Protein AF-A0A9E5NDX4-F1 (afdb_monomer_lite)

Radius of gyration: 22.33 Å; chains: 1; bounding box: 41×55×50 Å

pLDDT: mean 90.12, std 8.49, range [59.12, 98.06]

Foldseek 3Di:
DVVVVVLVVLVVCCVVCVVPDVPSVVVNVVVVVVVVVVVVVVVVVVVVVLCVVLVVCLVVVPPPCNVVSVVVVVLVVVLVVCCVPVNCPDPVNVCCCPPPVVVVVVVVVVVVVVVVVVVCCVVLVPPDPVSVVVVVVVVVVD

Sequence (142 aa):
IGITLVVGFLMIVNYYFGGALPAAQTASTIVQKWTVIVAAFALIVGLVNITRIHFNHLLRRSKGQWMFSLWCLILMYVMIVLGLVGTTRNPGYQWLYKYIFLPIDATMYSSLAFFISSAAYRAFRARNVEAFLLLASGIIVL

Secondary structure (DSSP, 8-state):
-HHHHHHHHHHHHHHHHTTT-HHHHHHHHHHHHHHHHHHHHHHHHHHHHHHHHHHHHHHTT-TTTHHHHHHHHHHHHHHHHHHHHH-TT-HHHHHHIIIIIHHHHHHHHHHHHHHHHHHHHHHT---SHHHHHHHHHHHHH-

Structure (mmCIF, N/CA/C/O backbone):
data_AF-A0A9E5NDX4-F1
#
_entry.id   AF-A0A9E5NDX4-F1
#
loop_
_atom_site.group_PDB
_atom_site.id
_atom_site.type_symbol
_atom_site.label_atom_id
_atom_site.label_alt_id
_atom_site.label_comp_id
_atom_site.label_asym_id
_atom_site.label_entity_id
_atom_site.label_seq_id
_atom_site.pdbx_PDB_ins_code
_atom_site.Cartn_x
_atom_site.Cartn_y
_atom_site.Cartn_z
_atom_site.occupancy
_atom_site.B_iso_or_equiv
_atom_site.auth_seq_id
_atom_site.auth_comp_id
_atom_site.auth_asym_id
_atom_site.auth_atom_id
_atom_site.pdbx_PDB_model_num
ATOM 1 N N . ILE A 1 1 ? 15.949 8.825 0.366 1.00 72.50 1 ILE A N 1
ATOM 2 C CA . ILE A 1 1 ? 15.670 9.988 -0.513 1.00 72.50 1 ILE A CA 1
ATOM 3 C C . ILE A 1 1 ? 16.708 10.116 -1.636 1.00 72.50 1 ILE A C 1
ATOM 5 O O . ILE A 1 1 ? 16.302 10.206 -2.782 1.00 72.50 1 ILE A O 1
ATOM 9 N N . GLY A 1 2 ? 18.022 10.046 -1.368 1.00 86.00 2 GLY A N 1
ATOM 10 C CA . GLY A 1 2 ? 19.042 10.165 -2.432 1.00 86.00 2 GLY A CA 1
ATOM 11 C C . GLY A 1 2 ? 18.909 9.133 -3.564 1.00 86.00 2 GLY A C 1
ATOM 12 O O . GLY A 1 2 ? 18.806 9.502 -4.726 1.00 86.00 2 GLY A O 1
ATOM 13 N N . ILE A 1 3 ? 18.804 7.844 -3.226 1.00 85.12 3 ILE A N 1
ATOM 14 C CA . ILE A 1 3 ? 18.670 6.762 -4.221 1.00 85.12 3 ILE A CA 1
ATOM 15 C C . ILE A 1 3 ? 17.372 6.899 -5.036 1.00 85.12 3 ILE A C 1
ATOM 17 O O . ILE A 1 3 ? 17.386 6.749 -6.253 1.00 85.12 3 ILE A O 1
ATOM 21 N N . THR A 1 4 ? 16.255 7.238 -4.386 1.00 88.31 4 THR A N 1
ATOM 22 C CA . THR A 1 4 ? 14.961 7.427 -5.061 1.00 88.31 4 THR A CA 1
ATOM 23 C C . THR A 1 4 ? 14.976 8.631 -6.003 1.00 88.31 4 THR A C 1
ATOM 25 O O . THR A 1 4 ? 14.369 8.566 -7.066 1.00 88.31 4 THR A O 1
ATOM 28 N N . LEU A 1 5 ? 15.700 9.701 -5.653 1.00 92.56 5 LEU A N 1
ATOM 29 C CA . LEU A 1 5 ? 15.862 10.885 -6.500 1.00 92.56 5 LEU A CA 1
ATOM 30 C C . LEU A 1 5 ? 16.683 10.549 -7.750 1.00 92.56 5 LEU A C 1
ATOM 32 O O . LEU A 1 5 ? 16.250 10.853 -8.856 1.00 92.56 5 LEU A O 1
ATOM 36 N N . VAL A 1 6 ? 17.811 9.847 -7.595 1.00 91.88 6 VAL A N 1
ATOM 37 C CA . VAL A 1 6 ? 18.649 9.419 -8.731 1.00 91.88 6 VAL A CA 1
ATOM 38 C C . VAL A 1 6 ? 17.874 8.502 -9.677 1.00 91.88 6 VAL A C 1
ATOM 40 O O . VAL A 1 6 ? 17.904 8.702 -10.889 1.00 91.88 6 VAL A O 1
ATOM 43 N N . VAL A 1 7 ? 17.134 7.530 -9.136 1.00 92.00 7 VAL A N 1
ATOM 44 C CA . VAL A 1 7 ? 16.288 6.638 -9.942 1.00 92.00 7 VAL A CA 1
ATOM 45 C C . VAL A 1 7 ? 15.179 7.420 -10.648 1.00 92.00 7 VAL A C 1
ATOM 47 O O . VAL A 1 7 ? 14.964 7.215 -11.840 1.00 92.00 7 VAL A O 1
ATOM 50 N N . GLY A 1 8 ? 14.505 8.339 -9.951 1.00 91.31 8 GLY A N 1
ATOM 51 C CA . GLY A 1 8 ? 13.468 9.186 -10.542 1.00 91.31 8 GLY A CA 1
ATOM 52 C C . GLY A 1 8 ? 14.005 10.059 -11.679 1.00 91.31 8 GLY A C 1
ATOM 53 O O . GLY A 1 8 ? 13.430 10.078 -12.765 1.00 91.31 8 GLY A O 1
ATOM 54 N N . PHE A 1 9 ? 15.150 10.709 -11.468 1.00 93.25 9 PHE A N 1
ATOM 55 C CA . PHE A 1 9 ? 15.815 11.517 -12.487 1.00 93.25 9 PHE A CA 1
ATOM 56 C C . PHE A 1 9 ? 16.216 10.681 -13.709 1.00 93.25 9 PHE A C 1
ATOM 58 O O . PHE A 1 9 ? 15.924 11.068 -14.838 1.00 93.25 9 PHE A O 1
ATOM 65 N N . LEU A 1 10 ? 16.803 9.498 -13.498 1.00 93.56 10 LEU A N 1
ATOM 66 C CA . LEU A 1 10 ? 17.146 8.569 -14.577 1.00 93.56 10 LEU A CA 1
ATOM 67 C C . LEU A 1 10 ? 15.915 8.185 -15.418 1.00 93.56 10 LEU A C 1
ATOM 69 O O . LEU A 1 10 ? 16.006 8.118 -16.642 1.00 93.56 10 LEU A O 1
ATOM 73 N N . MET A 1 11 ? 14.758 7.960 -14.784 1.00 93.19 11 MET A N 1
ATOM 74 C CA . MET A 1 11 ? 13.516 7.643 -15.502 1.00 93.19 11 MET A CA 1
ATOM 75 C C . MET A 1 11 ? 13.009 8.819 -16.340 1.00 93.19 11 MET A C 1
ATOM 77 O O . MET A 1 11 ? 12.588 8.601 -17.475 1.00 93.19 11 MET A O 1
ATOM 81 N N . ILE A 1 12 ? 13.096 10.049 -15.825 1.00 93.56 12 ILE A N 1
ATOM 82 C CA . ILE A 1 12 ? 12.739 11.266 -16.571 1.00 93.56 12 ILE A CA 1
ATOM 83 C C . ILE A 1 12 ? 13.666 11.439 -17.780 1.00 93.56 12 ILE A C 1
ATOM 85 O O . ILE A 1 12 ? 13.191 11.645 -18.896 1.00 93.56 12 ILE A O 1
ATOM 89 N N . VAL A 1 13 ? 14.981 11.295 -17.586 1.00 93.38 13 VAL A N 1
ATOM 90 C CA . VAL A 1 13 ? 15.963 11.391 -18.678 1.00 93.38 13 VAL A CA 1
ATOM 91 C C . VAL A 1 13 ? 15.688 10.339 -19.749 1.00 93.38 13 VAL A C 1
ATOM 93 O O . VAL A 1 13 ? 15.662 10.669 -20.930 1.00 93.38 13 VAL A O 1
ATOM 96 N N . ASN A 1 14 ? 15.424 9.089 -19.369 1.00 93.25 14 ASN A N 1
ATOM 97 C CA . ASN A 1 14 ? 15.084 8.050 -20.338 1.00 93.25 14 ASN A CA 1
ATOM 98 C C . ASN A 1 14 ? 13.755 8.318 -21.065 1.00 93.25 14 ASN A C 1
ATOM 100 O O . ASN A 1 14 ? 13.664 8.065 -22.262 1.00 93.25 14 ASN A O 1
ATOM 104 N N . TYR A 1 15 ? 12.738 8.847 -20.381 1.00 91.75 15 TYR A N 1
ATOM 105 C CA . TYR A 1 15 ? 11.450 9.164 -21.005 1.00 91.75 15 TYR A CA 1
ATOM 106 C C . TYR A 1 15 ? 11.584 10.192 -22.139 1.00 91.75 15 TYR A C 1
ATOM 108 O O . TYR A 1 15 ? 10.999 10.002 -23.203 1.00 91.75 15 TYR A O 1
ATOM 116 N N . TYR A 1 16 ? 12.382 11.247 -21.940 1.00 92.50 16 TYR A N 1
ATOM 117 C CA . TYR A 1 16 ? 12.553 12.310 -22.938 1.00 92.50 16 TYR A CA 1
ATOM 118 C C . TYR A 1 16 ? 13.700 12.061 -23.929 1.00 92.50 16 TYR A C 1
ATOM 120 O O . TYR A 1 16 ? 13.594 12.440 -25.092 1.00 92.50 16 TYR A O 1
ATOM 128 N N . PHE A 1 17 ? 14.790 11.423 -23.495 1.00 90.69 17 PHE A N 1
ATOM 129 C CA . PHE A 1 17 ? 16.027 11.291 -24.276 1.00 90.69 17 PHE A CA 1
ATOM 130 C C . PHE A 1 17 ? 16.414 9.842 -24.601 1.00 90.69 17 PHE A C 1
ATOM 132 O O . PHE A 1 17 ? 17.463 9.622 -25.204 1.00 90.69 17 PHE A O 1
ATOM 139 N N . GLY A 1 18 ? 15.601 8.841 -24.245 1.00 80.19 18 GLY A N 1
ATOM 140 C CA . GLY A 1 18 ? 15.948 7.420 -24.397 1.00 80.19 18 GLY A CA 1
ATOM 141 C C . GLY A 1 18 ? 16.292 7.003 -25.830 1.00 80.19 18 GLY A C 1
ATOM 142 O O . GLY A 1 18 ? 17.215 6.221 -26.025 1.00 80.19 18 GLY A O 1
ATOM 143 N N . GLY A 1 19 ? 15.633 7.589 -26.837 1.00 81.94 19 GLY A N 1
ATOM 144 C CA . GLY A 1 19 ? 15.944 7.332 -28.251 1.00 81.94 19 GLY A CA 1
ATOM 145 C C . GLY A 1 19 ? 17.265 7.946 -28.736 1.00 81.94 19 GLY A C 1
ATOM 146 O O . GLY A 1 19 ? 17.834 7.468 -29.712 1.00 81.94 19 GLY A O 1
ATOM 147 N N . ALA A 1 20 ? 17.765 8.982 -28.056 1.00 84.75 20 ALA A N 1
ATOM 148 C CA . ALA A 1 20 ? 19.020 9.662 -28.390 1.00 84.75 20 ALA A CA 1
ATOM 149 C C . ALA A 1 20 ? 20.206 9.188 -27.528 1.00 84.75 20 ALA A C 1
ATOM 151 O O . ALA A 1 20 ? 21.358 9.309 -27.940 1.00 84.75 20 ALA A O 1
ATOM 152 N N . LEU A 1 21 ? 19.937 8.644 -26.334 1.00 89.06 21 LEU A N 1
ATOM 153 C CA . LEU A 1 21 ? 20.939 8.200 -25.363 1.00 89.06 21 LEU A CA 1
ATOM 154 C C . LEU A 1 21 ? 20.751 6.710 -25.016 1.00 89.06 21 LEU A C 1
ATOM 156 O O . LEU A 1 21 ? 20.107 6.383 -24.013 1.00 89.06 21 LEU A O 1
ATOM 160 N N . PRO A 1 22 ? 21.396 5.790 -25.760 1.00 89.12 22 PRO A N 1
ATOM 161 C CA . PRO A 1 22 ? 21.311 4.347 -25.505 1.00 89.12 22 PRO A CA 1
ATOM 162 C C . PRO A 1 22 ? 21.743 3.934 -24.085 1.00 89.12 22 PRO A C 1
ATOM 164 O O . PRO A 1 22 ? 21.228 2.966 -23.516 1.00 89.12 22 PRO A O 1
ATOM 167 N N . ALA A 1 23 ? 22.669 4.686 -23.478 1.00 88.88 23 ALA A N 1
ATOM 168 C CA . ALA A 1 23 ? 23.131 4.456 -22.108 1.00 88.88 23 ALA A CA 1
ATOM 169 C C . ALA A 1 23 ? 22.021 4.688 -21.065 1.00 88.88 23 ALA A C 1
ATOM 171 O O . ALA A 1 23 ? 21.875 3.887 -20.138 1.00 88.88 23 ALA A O 1
ATOM 172 N N . ALA A 1 24 ? 21.199 5.732 -21.239 1.00 88.75 24 ALA A N 1
ATOM 173 C CA . ALA A 1 24 ? 20.068 6.013 -20.352 1.00 88.75 24 ALA A CA 1
ATOM 174 C C . ALA A 1 24 ? 19.005 4.910 -20.456 1.00 88.75 24 ALA A C 1
ATOM 176 O O . ALA A 1 24 ? 18.520 4.416 -19.439 1.00 88.75 24 ALA A O 1
ATOM 177 N N . GLN A 1 25 ? 18.722 4.448 -21.675 1.00 89.31 25 GLN A N 1
ATOM 178 C CA . GLN A 1 25 ? 17.747 3.387 -21.916 1.00 89.31 25 GLN A CA 1
ATOM 179 C C . GLN A 1 25 ? 18.177 2.037 -21.336 1.00 89.31 25 GLN A C 1
ATOM 181 O O . GLN A 1 25 ? 17.369 1.329 -20.723 1.00 89.31 25 GLN A O 1
ATOM 186 N N . THR A 1 26 ? 19.464 1.708 -21.442 1.00 92.19 26 THR A N 1
ATOM 187 C CA . THR A 1 26 ? 20.035 0.500 -20.829 1.00 92.19 26 THR A CA 1
ATOM 188 C C . THR A 1 26 ? 19.921 0.552 -19.304 1.00 92.19 26 THR A C 1
ATOM 190 O O . THR A 1 26 ? 19.397 -0.381 -18.689 1.00 92.19 26 THR A O 1
ATOM 193 N N . ALA A 1 27 ? 20.344 1.660 -18.690 1.00 91.69 27 ALA A N 1
ATOM 194 C CA . ALA A 1 27 ? 20.293 1.836 -17.242 1.00 91.69 27 ALA A CA 1
ATOM 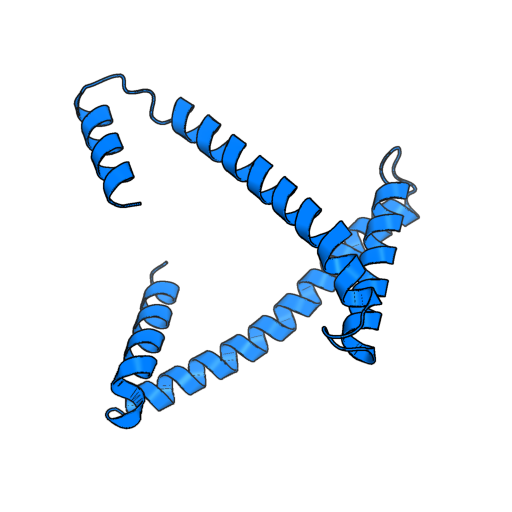195 C C . ALA A 1 27 ? 18.851 1.792 -16.700 1.00 91.69 27 ALA A C 1
ATOM 197 O O . ALA A 1 27 ? 18.576 1.070 -15.738 1.00 91.69 27 ALA A O 1
ATOM 198 N N . SER A 1 28 ? 17.904 2.483 -17.343 1.00 92.44 28 SER A N 1
ATOM 199 C CA . SER A 1 28 ? 16.488 2.442 -16.954 1.00 92.44 28 SER A CA 1
ATOM 200 C C . SER A 1 28 ? 15.885 1.048 -17.083 1.00 92.44 28 SER A C 1
ATOM 202 O O . SER A 1 28 ? 15.148 0.627 -16.193 1.00 92.44 28 SER A O 1
ATOM 204 N N . THR A 1 29 ? 16.227 0.298 -18.133 1.00 93.56 29 THR A N 1
ATOM 205 C CA . THR A 1 29 ? 15.736 -1.077 -18.318 1.00 93.56 29 THR A CA 1
ATOM 206 C C . THR A 1 29 ? 16.210 -1.999 -17.193 1.00 93.56 29 THR A C 1
ATOM 208 O O . THR A 1 29 ? 15.431 -2.810 -16.689 1.00 93.56 29 THR A O 1
ATOM 211 N N . ILE A 1 30 ? 17.470 -1.871 -16.761 1.00 93.44 30 ILE A N 1
ATOM 212 C CA . ILE A 1 30 ? 18.007 -2.639 -15.626 1.00 93.44 30 ILE A CA 1
ATOM 213 C C . ILE A 1 30 ? 17.213 -2.322 -14.359 1.00 93.44 30 ILE A C 1
ATOM 215 O O . ILE A 1 30 ? 16.735 -3.236 -13.686 1.00 93.44 30 ILE A O 1
ATOM 219 N N . VAL A 1 31 ? 17.025 -1.035 -14.059 1.00 93.94 31 VAL A N 1
ATOM 220 C CA . VAL A 1 31 ? 16.282 -0.604 -12.870 1.00 93.94 31 VAL A CA 1
ATOM 221 C C . VAL A 1 31 ? 14.835 -1.101 -12.914 1.00 93.94 31 VAL A C 1
ATOM 223 O O . VAL A 1 31 ? 14.362 -1.659 -11.930 1.00 93.94 31 VAL A O 1
ATOM 226 N N . GLN A 1 32 ? 14.143 -0.978 -14.049 1.00 94.00 32 GLN A N 1
ATOM 227 C CA . GLN A 1 32 ? 12.762 -1.452 -14.198 1.00 94.00 32 GLN A CA 1
ATOM 228 C C . GLN A 1 32 ? 12.635 -2.965 -13.976 1.00 94.00 32 GLN A C 1
ATOM 230 O O . GLN A 1 32 ? 11.716 -3.395 -13.279 1.00 94.00 32 GLN A O 1
ATOM 235 N N . LYS A 1 33 ? 13.571 -3.774 -14.497 1.00 94.94 33 LYS A N 1
ATOM 236 C CA . LYS A 1 33 ? 13.584 -5.231 -14.269 1.00 94.94 33 LYS A CA 1
ATOM 237 C C . LYS A 1 33 ? 13.689 -5.569 -12.783 1.00 94.94 33 LYS A C 1
ATOM 239 O O . LYS A 1 33 ? 12.907 -6.378 -12.287 1.00 94.94 33 LYS A O 1
ATOM 244 N N . TRP A 1 34 ? 14.605 -4.921 -12.063 1.00 94.31 34 TRP A N 1
ATOM 245 C CA . TRP A 1 34 ? 14.732 -5.105 -10.616 1.00 94.31 34 TRP A CA 1
ATOM 246 C C . TRP A 1 34 ? 13.484 -4.640 -9.864 1.00 94.31 34 TRP A C 1
ATOM 248 O O . TRP A 1 34 ? 13.016 -5.359 -8.983 1.00 94.31 34 TRP A O 1
ATOM 258 N N . THR A 1 35 ? 12.897 -3.501 -10.240 1.00 92.50 35 THR A N 1
ATOM 259 C CA . THR A 1 35 ? 11.647 -3.007 -9.644 1.00 92.50 35 THR A CA 1
ATOM 260 C C . THR A 1 35 ? 10.516 -4.021 -9.786 1.00 92.50 35 THR A C 1
ATOM 262 O O . THR A 1 35 ? 9.818 -4.269 -8.808 1.00 92.50 35 THR A O 1
ATOM 265 N N . VAL A 1 36 ? 10.346 -4.647 -10.956 1.00 95.44 36 VAL A N 1
ATOM 266 C CA . VAL A 1 36 ? 9.307 -5.673 -11.169 1.00 95.44 36 VAL A CA 1
ATOM 267 C C . VAL A 1 36 ? 9.524 -6.883 -10.256 1.00 95.44 36 VAL A C 1
ATOM 269 O O . VAL A 1 36 ? 8.574 -7.347 -9.626 1.00 95.44 36 VAL A O 1
ATOM 272 N N . ILE A 1 37 ? 10.766 -7.362 -10.132 1.00 95.62 37 ILE A N 1
ATOM 273 C CA . ILE A 1 37 ? 11.104 -8.493 -9.253 1.00 95.62 37 ILE A CA 1
ATOM 274 C C . ILE A 1 37 ? 10.805 -8.139 -7.790 1.00 95.62 37 ILE A C 1
ATOM 276 O O . ILE A 1 37 ? 10.100 -8.876 -7.101 1.00 95.62 37 ILE A O 1
ATOM 280 N N . VAL A 1 38 ? 11.295 -6.990 -7.319 1.00 95.62 38 VAL A N 1
ATOM 281 C CA . VAL A 1 38 ? 11.081 -6.529 -5.939 1.00 95.62 38 VAL A CA 1
ATOM 282 C C . VAL A 1 38 ? 9.593 -6.312 -5.658 1.00 95.62 38 VAL A C 1
ATOM 284 O O . VAL A 1 38 ? 9.112 -6.730 -4.607 1.00 95.62 38 VAL A O 1
ATOM 287 N N . ALA A 1 39 ? 8.848 -5.721 -6.595 1.00 95.25 39 ALA A N 1
ATOM 288 C CA . ALA A 1 39 ? 7.409 -5.513 -6.465 1.00 95.25 39 ALA A CA 1
ATOM 289 C C . ALA A 1 39 ? 6.649 -6.841 -6.345 1.00 95.25 39 ALA A C 1
ATOM 291 O O . ALA A 1 39 ? 5.777 -6.964 -5.487 1.00 95.25 39 ALA A O 1
ATOM 292 N N . ALA A 1 40 ? 7.011 -7.857 -7.135 1.00 95.12 40 ALA A N 1
ATOM 293 C CA . ALA A 1 40 ? 6.400 -9.181 -7.043 1.00 95.12 40 ALA A CA 1
ATOM 294 C C . ALA A 1 40 ? 6.597 -9.809 -5.650 1.00 95.12 40 ALA A C 1
ATOM 296 O O . ALA A 1 40 ? 5.635 -10.289 -5.047 1.00 95.12 40 ALA A O 1
ATOM 297 N N . PHE A 1 41 ? 7.811 -9.741 -5.093 1.00 96.94 41 PHE A N 1
ATOM 298 C CA . PHE A 1 41 ? 8.066 -10.217 -3.729 1.00 96.94 41 PHE A CA 1
ATOM 299 C C . PHE A 1 41 ? 7.336 -9.383 -2.673 1.00 96.94 41 PHE A C 1
ATOM 301 O O . PHE A 1 41 ? 6.758 -9.949 -1.745 1.00 96.94 41 PHE A O 1
ATOM 308 N N . ALA A 1 42 ? 7.318 -8.058 -2.817 1.00 96.81 42 ALA A N 1
ATOM 309 C CA . ALA A 1 42 ? 6.627 -7.166 -1.892 1.00 96.81 42 ALA A CA 1
ATOM 310 C C . ALA A 1 42 ? 5.122 -7.470 -1.820 1.00 96.81 42 ALA A C 1
ATOM 312 O O . ALA A 1 42 ? 4.563 -7.511 -0.723 1.00 96.81 42 ALA A O 1
ATOM 313 N N . LEU A 1 43 ? 4.482 -7.758 -2.960 1.00 95.44 43 LEU A N 1
ATOM 314 C CA . LEU A 1 43 ? 3.077 -8.170 -3.009 1.00 95.44 43 LEU A CA 1
ATOM 315 C C . LEU A 1 43 ? 2.834 -9.468 -2.226 1.00 95.44 43 LEU A C 1
ATOM 317 O O . LEU A 1 43 ? 1.900 -9.534 -1.426 1.00 95.44 43 LEU A O 1
ATOM 321 N N . ILE A 1 44 ? 3.691 -10.479 -2.404 1.00 96.12 44 ILE A N 1
ATOM 322 C CA . ILE A 1 44 ? 3.572 -11.761 -1.691 1.00 96.12 44 ILE A CA 1
ATOM 323 C C . ILE A 1 44 ? 3.783 -11.564 -0.188 1.00 96.12 44 ILE A C 1
ATOM 325 O O . ILE A 1 44 ? 2.988 -12.053 0.615 1.00 96.12 44 ILE A O 1
ATOM 329 N N . VAL A 1 45 ? 4.819 -10.823 0.211 1.00 97.81 45 VAL A N 1
ATOM 330 C CA . VAL A 1 45 ? 5.101 -10.536 1.626 1.00 97.81 45 VAL A CA 1
ATOM 331 C C . VAL A 1 45 ? 3.937 -9.779 2.267 1.00 97.81 45 VAL A C 1
ATOM 333 O O . VAL A 1 45 ? 3.515 -10.136 3.368 1.00 97.81 45 VAL A O 1
ATOM 336 N N . GLY A 1 46 ? 3.375 -8.785 1.574 1.00 96.75 46 GLY A N 1
ATOM 337 C CA . GLY A 1 46 ? 2.196 -8.050 2.030 1.00 96.75 46 GLY A CA 1
ATOM 338 C C . GLY A 1 46 ? 0.987 -8.963 2.239 1.00 96.75 46 GLY A C 1
ATOM 339 O O . GLY A 1 46 ? 0.393 -8.958 3.320 1.00 96.75 46 GLY A O 1
ATOM 340 N N . LEU A 1 47 ? 0.680 -9.806 1.248 1.00 97.19 47 LEU A N 1
ATOM 341 C CA . LEU A 1 47 ? -0.41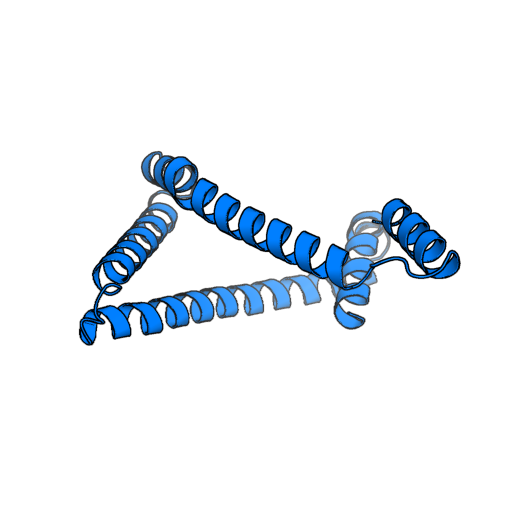1 -10.780 1.320 1.00 97.19 47 LEU A CA 1
ATOM 342 C C . LEU A 1 47 ? -0.235 -11.744 2.501 1.00 97.19 47 LEU A C 1
ATOM 344 O O . LEU A 1 47 ? -1.160 -11.932 3.296 1.00 97.19 47 LEU A O 1
ATOM 348 N N . VAL A 1 48 ? 0.954 -12.334 2.648 1.00 98.06 48 VAL A N 1
ATOM 349 C CA . VAL A 1 48 ? 1.258 -13.282 3.731 1.00 98.06 48 VAL A CA 1
ATOM 350 C C . VAL A 1 48 ? 1.163 -12.604 5.096 1.00 98.06 48 VAL A C 1
ATOM 352 O O . VAL A 1 48 ? 0.603 -13.186 6.025 1.00 98.06 48 VAL A O 1
ATOM 355 N N . ASN A 1 49 ? 1.663 -11.375 5.233 1.00 97.75 49 ASN A N 1
ATOM 356 C CA . ASN A 1 49 ? 1.639 -10.651 6.500 1.00 97.75 49 ASN A CA 1
ATOM 357 C C . ASN A 1 49 ? 0.203 -10.353 6.967 1.00 97.75 49 ASN A C 1
ATOM 359 O O . ASN A 1 49 ? -0.161 -10.694 8.094 1.00 97.75 49 ASN A O 1
ATOM 363 N N . ILE A 1 50 ? -0.631 -9.788 6.086 1.00 96.50 50 ILE A N 1
ATOM 364 C CA . ILE A 1 50 ? -2.043 -9.485 6.385 1.00 96.50 50 ILE A CA 1
ATOM 365 C C . ILE A 1 50 ? -2.793 -10.774 6.726 1.00 96.50 50 ILE A C 1
ATOM 367 O O . ILE A 1 50 ? -3.478 -10.842 7.752 1.00 96.50 50 ILE A O 1
ATOM 371 N N . THR A 1 51 ? -2.599 -11.819 5.914 1.00 98.06 51 THR A N 1
ATOM 372 C CA . THR A 1 51 ? -3.205 -13.133 6.150 1.00 98.06 51 THR A CA 1
ATOM 373 C C . THR A 1 51 ? -2.826 -13.657 7.527 1.00 98.06 51 THR A C 1
ATOM 375 O O . THR A 1 51 ? -3.706 -13.970 8.322 1.00 98.06 51 THR A O 1
ATOM 378 N N . ARG A 1 52 ? -1.532 -13.694 7.862 1.00 97.69 52 ARG A N 1
ATOM 379 C CA . ARG A 1 52 ? -1.035 -14.201 9.148 1.00 97.69 52 ARG A CA 1
ATOM 380 C C . ARG A 1 52 ? -1.637 -13.451 10.337 1.00 97.69 52 ARG A C 1
ATOM 382 O O . ARG A 1 52 ? -2.044 -14.086 11.310 1.00 97.69 52 ARG A O 1
ATOM 389 N N . ILE A 1 53 ? -1.696 -12.121 10.279 1.00 96.12 53 ILE A N 1
ATOM 390 C CA . ILE A 1 53 ? -2.210 -11.290 11.378 1.00 96.12 53 ILE A CA 1
ATOM 391 C C . ILE A 1 53 ? -3.706 -11.544 11.593 1.00 96.12 53 ILE A C 1
ATOM 393 O O . ILE A 1 53 ? -4.127 -11.873 12.705 1.00 96.12 53 ILE A O 1
ATOM 397 N N . HIS A 1 54 ? -4.520 -11.424 10.544 1.00 96.56 54 HIS A N 1
ATOM 398 C CA . HIS A 1 54 ? -5.972 -11.568 10.671 1.00 96.56 54 HIS A CA 1
ATOM 399 C C . HIS A 1 54 ? -6.403 -13.017 10.899 1.00 96.56 54 HIS A C 1
ATOM 401 O O . HIS A 1 54 ? -7.357 -13.262 11.640 1.00 96.56 54 HIS A O 1
ATOM 407 N N . PHE A 1 55 ? -5.666 -13.985 10.355 1.00 96.75 55 PHE A N 1
ATOM 408 C CA . PHE A 1 55 ? -5.903 -15.398 10.624 1.00 96.75 55 PHE A CA 1
ATOM 409 C C . PHE A 1 55 ? -5.605 -15.744 12.088 1.00 96.75 55 PHE A C 1
ATOM 411 O O . PHE A 1 55 ? -6.390 -16.444 12.723 1.00 96.75 55 PHE A O 1
ATOM 418 N N . ASN A 1 56 ? -4.548 -15.177 12.682 1.00 96.12 56 ASN A N 1
ATOM 419 C CA . ASN A 1 56 ? -4.281 -15.337 14.113 1.00 96.12 56 ASN A CA 1
ATOM 420 C C . ASN A 1 56 ? -5.393 -14.739 14.990 1.00 96.12 56 ASN A C 1
ATOM 422 O O . ASN A 1 56 ? -5.786 -15.369 1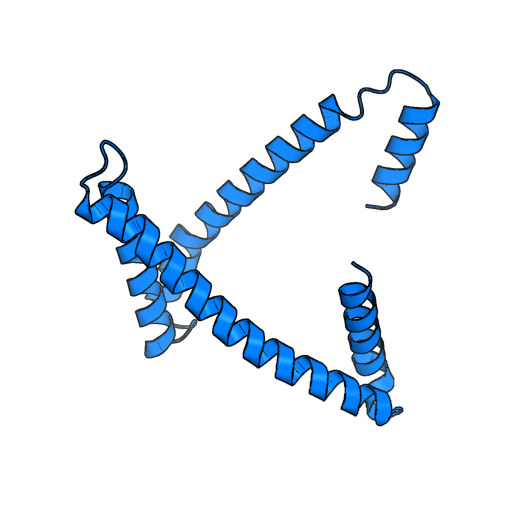5.973 1.00 96.12 56 ASN A O 1
ATOM 426 N N . HIS A 1 57 ? -5.928 -13.562 14.642 1.00 94.62 57 HIS A N 1
ATOM 427 C CA . HIS A 1 57 ? -7.082 -12.982 15.347 1.00 94.62 57 HIS A CA 1
ATOM 428 C C . HIS A 1 57 ? -8.340 -13.854 15.228 1.00 94.62 57 HIS A C 1
ATOM 430 O O . HIS A 1 57 ? -9.113 -13.960 16.185 1.00 94.62 57 HIS A O 1
ATOM 436 N N . LEU A 1 58 ? -8.533 -14.500 14.075 1.00 95.00 58 LEU A N 1
ATOM 437 C CA . LEU A 1 58 ? -9.632 -15.433 13.845 1.00 95.00 58 LEU A CA 1
ATOM 438 C C . LEU A 1 58 ? -9.484 -16.702 14.697 1.00 95.00 58 LEU A C 1
ATOM 440 O O . LEU A 1 58 ? -10.419 -17.060 15.415 1.00 95.00 58 LEU A O 1
ATOM 444 N N . LEU A 1 59 ? -8.309 -17.340 14.672 1.00 95.12 59 LEU A N 1
ATOM 445 C CA . LEU A 1 59 ? -8.020 -18.553 15.445 1.00 95.12 59 LEU A CA 1
ATOM 446 C C . LEU A 1 59 ? -8.131 -18.316 16.952 1.00 95.12 59 LEU A C 1
ATOM 448 O O . LEU A 1 59 ? -8.728 -19.116 17.668 1.00 95.12 59 LEU A O 1
ATOM 452 N N . ARG A 1 60 ? -7.585 -17.196 17.437 1.00 94.38 60 ARG A N 1
ATOM 453 C CA . ARG A 1 60 ? -7.608 -16.835 18.862 1.00 94.38 60 ARG A CA 1
ATOM 454 C C . ARG A 1 60 ? -8.945 -16.249 19.319 1.00 94.38 60 ARG A C 1
ATOM 456 O O . ARG A 1 60 ? -9.068 -15.909 20.492 1.00 94.38 60 ARG A O 1
ATOM 463 N N . ARG A 1 61 ? -9.924 -16.100 18.413 1.00 91.75 61 ARG A N 1
ATOM 464 C CA . ARG A 1 61 ? -11.240 -15.488 18.676 1.00 91.75 61 ARG A CA 1
ATOM 465 C C . ARG A 1 61 ? -11.120 -14.185 19.470 1.00 91.75 61 ARG A C 1
ATOM 467 O O . ARG A 1 61 ? -11.828 -13.968 20.454 1.00 91.75 61 ARG A O 1
ATOM 474 N N . SER A 1 62 ? -10.210 -13.314 19.040 1.00 90.19 62 SER A N 1
ATOM 475 C CA . SER A 1 62 ? -9.926 -12.051 19.721 1.00 90.19 62 SER A CA 1
ATOM 476 C C . SER A 1 62 ? -11.206 -11.228 19.897 1.00 90.19 62 SER A C 1
ATOM 478 O O . SER A 1 62 ? -11.902 -10.916 18.9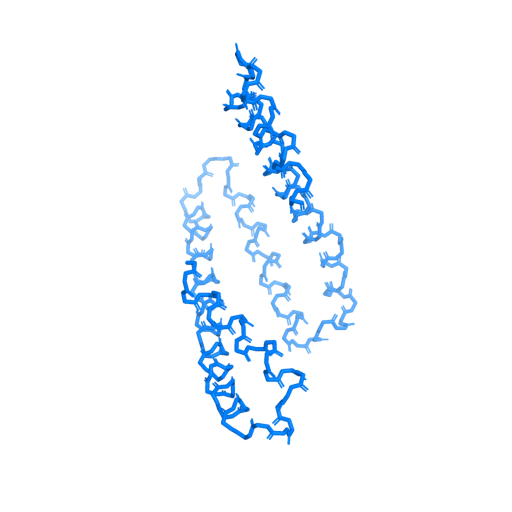22 1.00 90.19 62 SER A O 1
ATOM 480 N N . LYS A 1 63 ? -11.540 -10.919 21.159 1.00 90.62 63 LYS A N 1
ATOM 481 C CA . LYS A 1 63 ? -12.795 -10.255 21.542 1.00 90.62 63 LYS A CA 1
ATOM 482 C C . LYS A 1 63 ? -12.983 -8.962 20.741 1.00 90.62 63 LYS A C 1
ATOM 484 O O . LYS A 1 63 ? -12.076 -8.143 20.661 1.00 90.62 63 LYS A O 1
ATOM 489 N N . GLY A 1 64 ? -14.156 -8.804 20.129 1.00 90.12 64 GLY A N 1
ATOM 490 C CA . GLY A 1 64 ? -14.538 -7.605 19.375 1.00 90.12 64 GLY A CA 1
ATOM 491 C C . GLY A 1 64 ? -13.898 -7.427 17.990 1.00 90.12 64 GLY A C 1
ATOM 492 O O . GLY A 1 64 ? -14.304 -6.522 17.275 1.00 90.12 64 GLY A O 1
ATOM 493 N N . GLN A 1 65 ? -12.937 -8.265 17.576 1.00 91.12 65 GLN A N 1
ATOM 494 C CA . GLN A 1 65 ? -12.178 -8.048 16.328 1.00 91.12 65 GLN A CA 1
ATOM 495 C C . GLN A 1 65 ? -12.130 -9.258 15.387 1.00 91.12 65 GLN A C 1
ATOM 497 O O . GLN A 1 65 ? -11.862 -9.103 14.191 1.00 91.12 65 GLN A O 1
ATOM 502 N N . TRP A 1 66 ? -12.403 -10.466 15.889 1.00 92.62 66 TRP A N 1
ATOM 503 C CA . TRP A 1 66 ? -12.305 -11.689 15.084 1.00 92.62 66 TRP A CA 1
ATOM 504 C C . TRP A 1 66 ? -13.267 -11.690 13.885 1.00 92.62 66 TRP A C 1
ATOM 506 O O . TRP A 1 66 ? -12.903 -12.157 12.809 1.00 92.62 66 TRP A O 1
ATOM 516 N N . MET A 1 67 ? -14.468 -11.121 14.045 1.00 94.31 67 MET A N 1
ATOM 517 C CA . MET A 1 67 ? -15.485 -11.051 12.985 1.00 94.31 67 MET A CA 1
ATOM 518 C C . MET A 1 67 ? -15.045 -10.124 11.851 1.00 94.31 67 MET A C 1
ATOM 520 O O . MET A 1 67 ? -15.145 -10.482 10.683 1.00 94.31 67 MET A O 1
ATOM 524 N N . PHE A 1 68 ? -14.503 -8.952 12.188 1.00 94.06 68 PHE A N 1
ATOM 525 C CA . PHE A 1 68 ? -13.983 -8.009 11.195 1.00 94.06 68 PHE A CA 1
ATOM 526 C C . PHE A 1 68 ? -12.753 -8.571 10.476 1.00 94.06 68 PHE A C 1
ATOM 528 O O . PHE A 1 68 ? -12.616 -8.410 9.267 1.00 94.06 68 PHE A O 1
ATOM 535 N N . SER A 1 69 ? -11.897 -9.303 11.197 1.00 95.69 69 SER A N 1
ATOM 536 C CA . SER A 1 69 ? -10.758 -10.007 10.595 1.00 95.69 69 SER A CA 1
ATOM 537 C C . SER A 1 69 ? -11.203 -11.094 9.613 1.00 95.69 69 SER A C 1
ATOM 539 O O . SER A 1 69 ? -10.605 -11.223 8.548 1.00 95.69 69 SER A O 1
ATOM 541 N N . LEU A 1 70 ? -12.275 -11.832 9.925 1.00 96.00 70 LEU A N 1
ATOM 542 C CA . LEU A 1 70 ? -12.867 -12.807 9.006 1.00 96.00 70 LEU A CA 1
ATOM 543 C C . LEU A 1 70 ? -13.363 -12.135 7.719 1.00 96.00 70 LEU A C 1
ATOM 545 O O . LEU A 1 70 ? -13.020 -12.584 6.628 1.00 96.00 70 LEU A O 1
ATOM 549 N N . TRP A 1 71 ? -14.122 -11.043 7.842 1.00 95.38 71 TRP A N 1
ATOM 550 C CA . TRP A 1 71 ? -14.617 -10.291 6.685 1.00 95.38 71 TRP A CA 1
ATOM 551 C C . TRP A 1 71 ? -13.488 -9.729 5.820 1.00 95.38 71 TRP A C 1
ATOM 553 O O . TRP A 1 71 ? -13.549 -9.847 4.598 1.00 95.38 71 TRP A O 1
ATOM 563 N N . CYS A 1 72 ? -12.440 -9.182 6.443 1.00 94.69 72 CYS A N 1
ATOM 564 C CA . CYS A 1 72 ? -11.252 -8.695 5.743 1.00 94.69 72 CYS A CA 1
ATOM 565 C C . CYS A 1 72 ? -10.610 -9.802 4.890 1.00 94.69 72 CYS A C 1
ATOM 567 O O . CYS A 1 72 ? -10.393 -9.610 3.693 1.00 94.69 72 CYS A O 1
ATOM 569 N N . LEU A 1 73 ? -10.384 -10.987 5.473 1.00 96.75 73 LEU A N 1
ATOM 570 C CA . LEU A 1 73 ? -9.807 -12.123 4.750 1.00 96.75 73 LEU A CA 1
ATOM 571 C C . LEU A 1 73 ? -10.702 -12.585 3.594 1.00 96.75 73 LEU A C 1
ATOM 573 O O . LEU A 1 73 ? -10.203 -12.776 2.487 1.00 96.75 73 LEU A O 1
ATOM 577 N N . ILE A 1 74 ? -12.011 -12.735 3.826 1.00 96.94 74 ILE A N 1
ATOM 578 C CA . ILE A 1 74 ? -12.959 -13.162 2.785 1.00 96.94 74 ILE A CA 1
ATOM 579 C C . ILE A 1 74 ? -12.917 -12.194 1.601 1.00 96.94 74 ILE A C 1
ATOM 581 O O . ILE A 1 74 ? -12.708 -12.623 0.469 1.00 96.94 74 ILE A O 1
ATOM 585 N N . LEU A 1 75 ? -13.070 -10.892 1.852 1.00 95.44 75 LEU A N 1
ATOM 586 C CA . LEU A 1 75 ? -13.102 -9.884 0.792 1.00 95.44 75 LEU A CA 1
ATOM 587 C C . LEU A 1 75 ? -11.769 -9.803 0.039 1.00 95.44 75 LEU A C 1
ATOM 589 O O . LEU A 1 75 ? -11.775 -9.728 -1.189 1.00 95.44 75 LEU A O 1
ATOM 593 N N . MET A 1 76 ? -10.640 -9.895 0.749 1.00 95.69 76 MET A N 1
ATOM 594 C CA . MET A 1 76 ? -9.306 -9.929 0.145 1.00 95.69 76 MET A CA 1
ATOM 595 C C . MET A 1 76 ? -9.166 -11.101 -0.836 1.00 95.69 76 MET A C 1
ATOM 597 O O . MET A 1 76 ? -8.805 -10.894 -1.994 1.00 95.69 76 MET A O 1
ATOM 601 N N . TYR A 1 77 ? -9.484 -12.327 -0.409 1.00 96.81 77 TYR A N 1
ATOM 602 C CA . TYR A 1 77 ? -9.342 -13.503 -1.271 1.00 96.81 77 TYR A CA 1
ATOM 603 C C . TYR A 1 77 ? -10.359 -13.533 -2.412 1.00 96.81 77 TYR A C 1
ATOM 605 O O . TYR A 1 77 ? -9.988 -13.884 -3.530 1.00 96.81 77 TYR A O 1
ATOM 613 N N . VAL A 1 78 ? -11.607 -13.117 -2.179 1.00 96.19 78 VAL A N 1
ATOM 614 C CA . VAL A 1 78 ? -12.612 -12.991 -3.248 1.00 96.19 78 VAL A CA 1
ATOM 615 C C . VAL A 1 78 ? -12.123 -12.023 -4.325 1.00 96.19 78 VAL A C 1
ATOM 617 O O . VAL A 1 78 ? -12.184 -12.337 -5.512 1.00 96.19 78 VAL A O 1
ATOM 620 N N . MET A 1 79 ? -11.579 -10.873 -3.929 1.00 95.00 79 MET A N 1
ATOM 621 C CA . MET A 1 79 ? -11.079 -9.876 -4.870 1.00 95.00 79 MET A CA 1
ATOM 622 C C . MET A 1 79 ? -9.838 -10.368 -5.636 1.00 95.00 79 MET A C 1
ATOM 624 O O . MET A 1 79 ? -9.739 -10.128 -6.841 1.00 95.00 79 MET A O 1
ATOM 628 N N . ILE A 1 80 ? -8.936 -11.112 -4.982 1.00 94.94 80 ILE A N 1
ATOM 629 C CA . ILE A 1 80 ? -7.794 -11.773 -5.641 1.00 94.94 80 ILE A CA 1
ATOM 630 C C . ILE A 1 80 ? -8.284 -12.791 -6.678 1.00 94.94 80 ILE A C 1
ATOM 632 O O . ILE A 1 80 ? -7.840 -12.751 -7.824 1.00 94.94 80 ILE A O 1
ATOM 636 N N . VAL A 1 81 ? -9.219 -13.673 -6.316 1.00 96.00 81 VAL A N 1
ATOM 637 C CA . VAL A 1 81 ? -9.745 -14.705 -7.225 1.00 96.00 81 VAL A CA 1
ATOM 638 C C . VAL A 1 81 ? -10.444 -14.071 -8.428 1.00 96.00 81 VAL A C 1
ATOM 640 O O . VAL A 1 81 ? -10.164 -14.445 -9.567 1.00 96.00 81 VAL A O 1
ATOM 643 N N . LEU A 1 82 ? -11.301 -13.072 -8.202 1.00 95.62 82 LEU A N 1
ATOM 644 C CA . LEU A 1 82 ? -11.982 -12.361 -9.285 1.00 95.62 82 LEU A CA 1
ATOM 645 C C . LEU A 1 82 ? -11.000 -11.609 -10.190 1.00 95.62 82 LEU A C 1
ATOM 647 O O . LEU A 1 82 ? -11.189 -11.602 -11.404 1.00 95.62 82 LEU A O 1
ATOM 651 N N . GLY A 1 83 ? -9.945 -11.020 -9.625 1.00 94.12 83 GLY A N 1
ATOM 652 C CA . GLY A 1 83 ? -8.906 -10.331 -10.389 1.00 94.12 83 GLY A CA 1
ATOM 653 C C . GLY A 1 83 ? -8.035 -11.277 -11.218 1.00 94.12 83 GLY A C 1
ATOM 654 O O . GLY A 1 83 ? -7.694 -10.944 -12.349 1.00 94.12 83 GLY A O 1
ATOM 655 N N . LEU A 1 84 ? -7.704 -12.462 -10.699 1.00 93.94 84 LEU A N 1
ATOM 656 C CA . LEU A 1 84 ? -6.877 -13.445 -11.408 1.00 93.94 84 LEU A CA 1
ATOM 657 C C . LEU A 1 84 ? -7.652 -14.193 -12.498 1.00 93.94 84 LEU A C 1
ATOM 659 O O . LEU A 1 84 ? -7.128 -14.386 -13.590 1.00 93.94 84 LEU A O 1
ATOM 663 N N . VAL A 1 85 ? -8.894 -14.600 -12.219 1.00 94.56 85 VAL A N 1
ATOM 664 C CA . VAL A 1 85 ? -9.714 -15.386 -13.159 1.00 94.56 85 VAL A CA 1
ATOM 665 C C . VAL A 1 85 ? -10.476 -14.481 -14.126 1.00 94.56 85 VAL A C 1
ATOM 667 O O . VAL A 1 85 ? -10.530 -14.740 -15.324 1.00 94.56 85 VAL A O 1
ATOM 670 N N . GLY A 1 86 ? -11.091 -13.420 -13.604 1.00 89.69 86 GLY A N 1
ATOM 671 C CA . GLY A 1 86 ? -11.977 -12.532 -14.354 1.00 89.69 86 GLY A CA 1
ATOM 672 C C . GLY A 1 86 ? -11.311 -11.256 -14.864 1.00 89.69 86 GLY A C 1
ATOM 673 O O . GLY A 1 86 ? -11.957 -10.496 -15.589 1.00 89.69 86 GLY A O 1
ATOM 674 N N . THR A 1 87 ? -10.040 -11.016 -14.522 1.00 93.06 87 THR A N 1
ATOM 675 C CA . THR A 1 87 ? -9.318 -9.750 -14.739 1.00 93.06 87 THR A CA 1
ATOM 676 C C . THR A 1 87 ? -9.971 -8.559 -14.028 1.00 93.06 87 THR A C 1
ATOM 678 O O . THR A 1 87 ? -11.051 -8.647 -13.442 1.00 93.06 87 THR A O 1
ATOM 681 N N . THR A 1 88 ? -9.347 -7.385 -14.121 1.00 89.81 88 THR A N 1
ATOM 682 C CA . THR A 1 88 ? -9.910 -6.141 -13.575 1.00 89.81 88 THR A CA 1
ATOM 683 C C . THR A 1 88 ? -11.196 -5.699 -14.276 1.00 89.81 88 THR A C 1
ATOM 685 O O . THR A 1 88 ? -11.887 -4.821 -13.771 1.00 89.81 88 THR A O 1
ATOM 688 N N . ARG A 1 89 ? -11.555 -6.286 -15.426 1.00 91.62 89 ARG A N 1
ATOM 689 C CA . ARG A 1 89 ? -12.792 -5.966 -16.159 1.00 91.62 89 ARG A CA 1
ATOM 690 C C . ARG A 1 89 ? -14.018 -6.733 -15.659 1.00 91.62 89 ARG A C 1
ATOM 692 O O . ARG A 1 89 ? -15.126 -6.427 -16.091 1.00 91.62 89 ARG A O 1
ATOM 699 N N . ASN A 1 90 ? -13.848 -7.711 -14.767 1.00 93.38 90 ASN A N 1
ATOM 700 C CA . ASN A 1 90 ? -14.970 -8.463 -14.216 1.00 93.38 90 ASN A CA 1
ATOM 701 C C . ASN A 1 90 ? -15.948 -7.528 -13.465 1.00 93.38 90 ASN A C 1
ATOM 703 O O . ASN A 1 90 ? -15.502 -6.770 -12.598 1.00 93.38 90 ASN A O 1
ATOM 707 N N . PRO A 1 91 ? -17.270 -7.592 -13.727 1.00 94.06 91 PRO A N 1
ATOM 708 C CA . PRO A 1 91 ? -18.248 -6.738 -13.049 1.00 94.06 91 PRO A CA 1
ATOM 709 C C . PRO A 1 91 ? -18.242 -6.886 -11.523 1.00 94.06 91 PRO A C 1
ATOM 711 O O . PRO A 1 91 ? -18.372 -5.895 -10.808 1.00 94.06 91 PRO A O 1
ATOM 714 N N . GLY A 1 92 ? -18.036 -8.105 -11.016 1.00 94.00 92 GLY A N 1
ATOM 715 C CA . GLY A 1 92 ? -17.916 -8.377 -9.585 1.00 94.00 92 GLY A CA 1
ATOM 716 C C . GLY A 1 92 ? -16.657 -7.756 -8.979 1.00 94.00 92 GLY A C 1
ATOM 717 O O . GLY A 1 92 ? -16.729 -7.144 -7.915 1.00 94.00 92 GLY A O 1
ATOM 718 N N . TYR A 1 93 ? -15.521 -7.834 -9.680 1.00 94.88 93 TYR A N 1
ATOM 719 C CA . TYR A 1 93 ? -14.291 -7.155 -9.258 1.00 94.88 93 TYR A CA 1
ATOM 720 C C . TYR A 1 93 ? -14.485 -5.634 -9.196 1.00 94.88 93 TYR A C 1
ATOM 722 O O . TYR A 1 93 ? -14.156 -5.010 -8.190 1.00 94.88 93 TYR A O 1
ATOM 730 N N . GLN A 1 94 ? -15.067 -5.041 -10.242 1.00 95.94 94 GLN A N 1
ATOM 731 C CA . GLN A 1 94 ? -15.333 -3.600 -10.318 1.00 95.94 94 GLN A CA 1
ATOM 732 C C . GLN A 1 94 ? -16.293 -3.126 -9.224 1.00 95.94 94 GLN A C 1
ATOM 734 O O . GLN A 1 94 ? -16.075 -2.074 -8.623 1.00 95.94 94 GLN A O 1
ATOM 739 N N . TRP A 1 95 ? -17.333 -3.908 -8.931 1.00 96.00 95 TRP A N 1
ATOM 740 C CA . TRP A 1 95 ? -18.272 -3.597 -7.859 1.00 96.00 95 TRP A CA 1
ATOM 741 C C . TRP A 1 95 ? -17.580 -3.598 -6.490 1.00 96.00 95 TRP A C 1
ATOM 743 O O . TRP A 1 95 ? -17.670 -2.610 -5.761 1.00 96.00 95 TRP A O 1
ATOM 753 N N . LEU A 1 96 ? -16.821 -4.654 -6.170 1.00 95.50 96 LEU A N 1
ATOM 754 C CA . LEU A 1 96 ? -16.054 -4.730 -4.920 1.00 95.50 96 LEU A CA 1
ATOM 755 C C . LEU A 1 96 ? -15.039 -3.588 -4.815 1.00 95.50 96 LEU A C 1
ATOM 757 O O . LEU A 1 96 ? -14.933 -2.941 -3.774 1.00 95.50 96 LEU A O 1
ATOM 761 N N . TYR A 1 97 ? -14.325 -3.296 -5.901 1.00 95.19 97 TYR A N 1
ATOM 762 C CA . TYR A 1 97 ? -13.361 -2.205 -5.933 1.00 95.19 97 TYR A CA 1
ATOM 763 C C . TYR A 1 97 ? -14.032 -0.853 -5.651 1.00 95.19 97 TYR A C 1
ATOM 765 O O . TYR A 1 97 ? -13.610 -0.122 -4.759 1.00 95.19 97 TYR A O 1
ATOM 773 N N . LYS A 1 98 ? -15.113 -0.533 -6.369 1.00 96.19 98 LYS A N 1
ATOM 774 C CA . LYS A 1 98 ? -15.775 0.775 -6.297 1.00 96.19 98 LYS A CA 1
ATOM 775 C C . LYS A 1 98 ? -16.519 1.007 -4.982 1.00 96.19 98 LYS A C 1
ATOM 777 O O . LYS A 1 98 ? -16.505 2.126 -4.477 1.00 96.19 98 LYS A O 1
ATOM 782 N N . TYR A 1 99 ? -17.187 -0.016 -4.453 1.00 95.44 99 TYR A N 1
ATOM 783 C CA . TYR A 1 99 ? -18.081 0.138 -3.300 1.00 95.44 99 TYR A CA 1
ATOM 784 C C . TYR A 1 99 ? -17.473 -0.306 -1.971 1.00 95.44 99 TYR A C 1
ATOM 786 O O . TYR A 1 99 ? -18.006 0.059 -0.927 1.00 95.44 99 TYR A O 1
ATOM 794 N N . ILE A 1 100 ? -16.372 -1.061 -1.983 1.00 93.75 100 ILE A N 1
ATOM 795 C CA . ILE A 1 100 ? -15.710 -1.525 -0.757 1.00 93.75 100 ILE A CA 1
ATOM 796 C C . ILE A 1 100 ? -14.295 -0.964 -0.670 1.00 93.75 100 ILE A C 1
ATOM 798 O O . ILE A 1 100 ? -13.985 -0.245 0.275 1.00 93.75 100 ILE A O 1
ATOM 802 N N . PHE A 1 101 ? -13.439 -1.255 -1.651 1.00 93.31 101 PHE A N 1
ATOM 803 C CA . PHE A 1 101 ? -12.023 -0.889 -1.564 1.00 93.31 101 PHE A CA 1
ATOM 804 C C . PHE A 1 101 ? -11.808 0.632 -1.606 1.00 93.31 101 PHE A C 1
ATOM 806 O O . PHE A 1 101 ? -11.164 1.186 -0.719 1.00 93.31 101 PHE A O 1
ATOM 813 N N . LEU A 1 102 ? -12.403 1.311 -2.588 1.00 95.81 102 LEU A N 1
ATOM 814 C CA . LEU A 1 102 ? -12.262 2.753 -2.794 1.00 95.81 102 LEU A CA 1
ATOM 815 C C . LEU A 1 102 ? -12.689 3.604 -1.575 1.00 95.81 102 LEU A C 1
ATOM 817 O O . LEU A 1 102 ? -11.914 4.474 -1.176 1.00 95.81 102 LEU A O 1
ATOM 821 N N . PRO A 1 103 ? -13.864 3.394 -0.942 1.00 95.44 103 PRO A N 1
ATOM 822 C CA . PRO A 1 103 ? -14.228 4.165 0.246 1.00 95.44 103 PRO A CA 1
ATOM 823 C C . PRO A 1 103 ? -13.346 3.843 1.458 1.00 95.44 103 PRO A C 1
ATOM 825 O O . PRO A 1 103 ? -13.009 4.761 2.200 1.00 95.44 103 PRO A O 1
ATOM 828 N N . ILE A 1 104 ? -12.925 2.586 1.660 1.00 93.75 104 ILE A N 1
ATOM 829 C CA . ILE A 1 104 ? -12.001 2.232 2.754 1.00 93.75 104 ILE A CA 1
ATOM 830 C C . ILE A 1 104 ? -10.673 2.977 2.584 1.00 93.75 104 ILE A C 1
ATOM 832 O O . ILE A 1 104 ? -10.189 3.597 3.533 1.00 93.75 104 ILE A O 1
ATOM 836 N N . ASP A 1 105 ? -10.124 2.984 1.372 1.00 94.88 105 ASP A N 1
ATOM 837 C CA . ASP A 1 105 ? -8.892 3.704 1.057 1.00 94.88 105 ASP A CA 1
ATOM 838 C C . ASP A 1 105 ? -9.042 5.215 1.312 1.00 94.88 105 ASP A C 1
ATOM 840 O O . ASP A 1 105 ? -8.236 5.831 2.015 1.00 94.88 105 ASP A O 1
ATOM 844 N N . ALA A 1 106 ? -10.163 5.802 0.878 1.00 95.88 106 ALA A N 1
ATOM 845 C CA . ALA A 1 106 ? -10.485 7.200 1.152 1.00 95.88 106 ALA A CA 1
ATOM 846 C C . ALA A 1 106 ? -10.584 7.507 2.659 1.00 95.88 106 ALA A C 1
ATOM 848 O O . ALA A 1 106 ? -10.095 8.548 3.101 1.00 95.88 106 ALA A O 1
ATOM 849 N N . THR A 1 107 ? -11.158 6.615 3.476 1.00 96.25 107 THR A N 1
ATOM 850 C CA . THR A 1 107 ? -11.204 6.810 4.939 1.00 96.25 107 THR A CA 1
ATOM 851 C C . THR A 1 107 ? -9.818 6.749 5.579 1.00 96.25 107 THR A C 1
ATOM 853 O O . THR A 1 107 ? -9.542 7.517 6.507 1.00 96.25 107 THR A O 1
ATOM 856 N N . MET A 1 108 ? -8.923 5.898 5.069 1.00 95.44 108 MET A N 1
ATOM 857 C CA . MET A 1 108 ? -7.548 5.798 5.554 1.00 95.44 108 MET A CA 1
ATOM 858 C C . MET A 1 108 ? -6.772 7.083 5.240 1.00 95.44 108 MET A C 1
ATOM 860 O O . MET A 1 108 ? -6.169 7.672 6.142 1.00 95.44 108 MET A O 1
ATOM 864 N N . TYR A 1 109 ? -6.857 7.572 3.999 1.00 93.69 109 TYR A N 1
ATOM 865 C CA . TYR A 1 109 ? -6.224 8.830 3.596 1.00 93.69 109 TYR A CA 1
ATOM 866 C C . TYR A 1 109 ? -6.837 10.056 4.275 1.00 93.69 109 TYR A C 1
ATOM 868 O O . TYR A 1 109 ? -6.096 10.941 4.697 1.00 93.69 109 TYR A O 1
ATOM 876 N N . SER A 1 110 ? -8.160 10.106 4.445 1.00 96.38 110 SER A N 1
ATOM 877 C CA . SER A 1 110 ? -8.838 11.185 5.174 1.00 96.38 110 SER A CA 1
ATOM 878 C C . SER A 1 110 ? -8.386 11.245 6.635 1.00 96.38 110 SER A C 1
ATOM 880 O O . SER A 1 110 ? -8.051 12.319 7.139 1.00 96.38 110 SER A O 1
ATOM 882 N N . SER A 1 111 ? -8.284 10.086 7.294 1.00 96.25 111 SER A N 1
ATOM 883 C CA . SER A 1 111 ? -7.782 10.000 8.669 1.00 96.25 111 SER A CA 1
ATOM 884 C C . SER A 1 111 ? -6.329 10.471 8.760 1.00 96.25 111 SER A C 1
ATOM 886 O O . SER A 1 111 ? -5.988 11.268 9.634 1.00 96.25 111 SER A O 1
ATOM 888 N N . LEU A 1 112 ? -5.474 10.031 7.830 1.00 94.69 112 LEU A N 1
ATOM 889 C CA . LEU A 1 112 ? -4.077 10.459 7.767 1.00 94.69 112 LEU A CA 1
ATOM 890 C C . LEU A 1 112 ? -3.956 11.971 7.541 1.00 94.69 112 LEU A C 1
ATOM 892 O O . LEU A 1 112 ? -3.204 12.629 8.257 1.00 94.69 112 LEU A O 1
ATOM 896 N N . ALA A 1 113 ? -4.716 12.525 6.595 1.00 92.44 113 ALA A N 1
ATOM 897 C CA . ALA A 1 113 ? -4.737 13.956 6.314 1.00 92.44 113 ALA A CA 1
ATOM 898 C C . ALA A 1 113 ? -5.132 14.756 7.562 1.00 92.44 113 ALA A C 1
ATOM 900 O O . ALA A 1 113 ? -4.420 15.683 7.942 1.00 92.44 113 ALA A O 1
ATOM 901 N N . PHE A 1 114 ? -6.191 14.343 8.263 1.00 93.19 114 PHE A N 1
ATOM 902 C CA . PHE A 1 114 ? -6.608 14.973 9.515 1.00 93.19 114 PHE A CA 1
ATOM 903 C C . PHE A 1 114 ? -5.500 14.944 10.583 1.00 93.19 114 PHE A C 1
ATOM 905 O O . PHE A 1 114 ? -5.223 15.966 11.220 1.00 93.19 114 PHE A O 1
ATOM 912 N N . PHE A 1 115 ? -4.818 13.806 10.761 1.00 91.81 115 PHE A N 1
ATOM 913 C CA . PHE A 1 115 ? -3.706 13.703 11.711 1.00 91.81 115 PHE A CA 1
ATOM 914 C C . PHE A 1 115 ? -2.499 14.554 11.311 1.00 91.81 115 PHE A C 1
ATOM 916 O O . PHE A 1 115 ? -1.900 15.183 12.186 1.00 91.81 115 PHE A O 1
ATOM 923 N N . ILE A 1 116 ? -2.161 14.618 10.020 1.00 91.00 116 ILE A N 1
ATOM 924 C CA . ILE A 1 116 ? -1.089 15.479 9.507 1.00 91.00 116 ILE A CA 1
ATOM 925 C C . ILE A 1 116 ? -1.440 16.946 9.750 1.00 91.00 116 ILE A C 1
ATOM 927 O O . ILE A 1 116 ? -0.622 17.664 10.317 1.00 91.00 116 ILE A O 1
ATOM 931 N N . SER A 1 117 ? -2.653 17.389 9.413 1.00 87.81 117 SER A N 1
ATOM 932 C CA . SER A 1 117 ? -3.099 18.764 9.667 1.00 87.81 117 SER A CA 1
ATOM 933 C C . SER A 1 117 ? -3.082 19.107 11.160 1.00 87.81 117 SER A C 1
ATOM 935 O O . SER A 1 117 ? -2.599 20.171 11.542 1.00 87.81 117 SER A O 1
ATOM 937 N N . SER A 1 118 ? -3.535 18.196 12.026 1.00 89.56 118 SER A N 1
ATOM 938 C CA . SER A 1 118 ? -3.489 18.382 13.483 1.00 89.56 118 SER A CA 1
ATOM 939 C C . SER A 1 118 ? -2.051 18.456 14.016 1.00 89.56 118 SER A C 1
ATOM 941 O O . SER A 1 118 ? -1.725 19.315 14.839 1.00 89.56 118 SER A O 1
ATOM 943 N N . ALA A 1 119 ? -1.160 17.587 13.531 1.00 86.81 119 ALA A N 1
ATOM 944 C CA . ALA A 1 119 ? 0.253 17.602 13.894 1.00 86.81 119 ALA A CA 1
ATOM 945 C C . ALA A 1 119 ? 0.954 18.873 13.397 1.00 86.81 119 ALA A C 1
ATOM 947 O O . ALA A 1 119 ? 1.667 19.502 14.176 1.00 86.81 119 ALA A O 1
ATOM 948 N N . ALA A 1 120 ? 0.695 19.284 12.155 1.00 83.88 120 ALA A N 1
ATOM 949 C CA . ALA A 1 120 ? 1.213 20.510 11.563 1.00 83.88 120 ALA A CA 1
ATOM 950 C C . ALA A 1 120 ? 0.743 21.742 12.342 1.00 83.88 120 ALA A C 1
ATOM 952 O O . ALA A 1 120 ? 1.571 22.570 12.699 1.00 83.88 120 ALA A O 1
ATOM 953 N N . TYR A 1 121 ? -0.539 21.832 12.711 1.00 79.88 121 TYR A N 1
ATOM 954 C CA . TYR A 1 121 ? -1.041 22.931 13.542 1.00 79.88 121 TYR A CA 1
ATOM 955 C C . TYR A 1 121 ? -0.331 23.010 14.905 1.00 79.88 121 TYR A C 1
ATOM 957 O O . TYR A 1 121 ? 0.018 24.095 15.371 1.00 79.88 121 TYR A O 1
ATOM 965 N N . ARG A 1 122 ? -0.063 21.862 15.545 1.00 80.25 122 ARG A N 1
ATOM 966 C CA . ARG A 1 122 ? 0.697 21.822 16.808 1.00 80.25 122 ARG A CA 1
ATOM 967 C C . ARG A 1 122 ? 2.180 22.165 16.626 1.00 80.25 122 ARG A C 1
ATOM 969 O O . ARG A 1 122 ? 2.742 22.820 17.500 1.00 80.25 122 ARG A O 1
ATOM 976 N N . ALA A 1 123 ? 2.804 21.728 15.532 1.00 75.50 123 ALA A N 1
ATOM 977 C CA . ALA A 1 123 ? 4.227 21.925 15.248 1.00 75.50 123 ALA A CA 1
ATOM 978 C C . ALA A 1 123 ? 4.548 23.343 14.741 1.00 75.50 123 ALA A C 1
ATOM 980 O O . ALA A 1 123 ? 5.555 2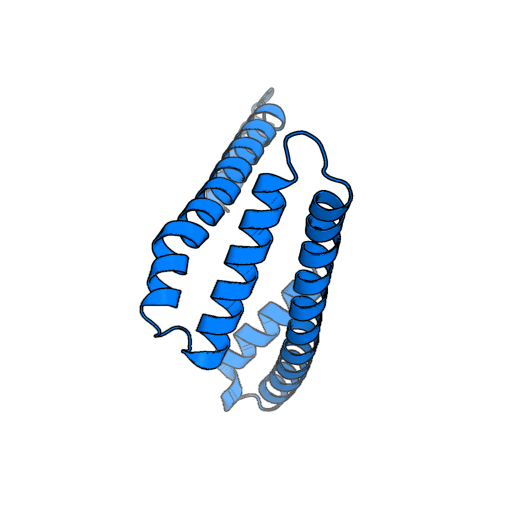3.923 15.133 1.00 75.50 123 ALA A O 1
ATOM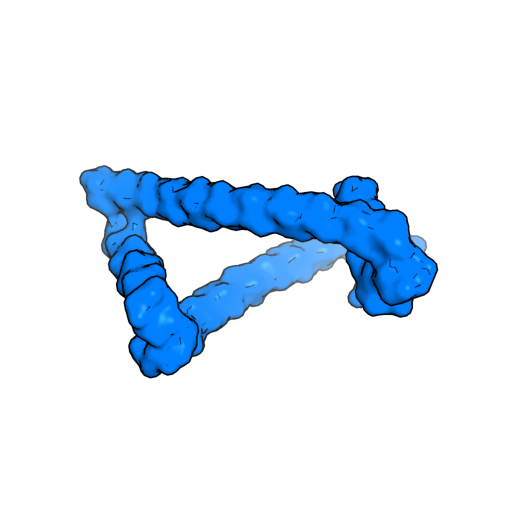 981 N N . PHE A 1 124 ? 3.664 23.922 13.928 1.00 66.00 124 PHE A N 1
ATOM 982 C CA . PHE A 1 124 ? 3.787 25.250 13.325 1.00 66.00 124 PHE A CA 1
ATOM 983 C C . PHE A 1 124 ? 2.953 26.313 14.039 1.00 66.00 124 PHE A C 1
ATOM 985 O O . PHE A 1 124 ? 2.478 27.267 13.422 1.00 66.00 124 PHE A O 1
ATOM 992 N N . ARG A 1 125 ? 2.771 26.192 15.357 1.00 64.50 125 ARG A N 1
ATOM 993 C CA . ARG A 1 125 ? 2.206 27.291 16.142 1.00 64.50 125 ARG A CA 1
ATOM 994 C C . ARG A 1 125 ? 3.170 28.477 16.053 1.00 64.50 125 ARG A C 1
ATOM 996 O O . ARG A 1 125 ? 4.140 28.535 16.805 1.00 64.50 125 ARG A O 1
ATOM 1003 N N . ALA A 1 126 ? 2.907 29.391 15.117 1.00 59.12 126 ALA A N 1
ATOM 1004 C CA . ALA A 1 126 ? 3.719 30.569 14.850 1.00 59.12 126 ALA A CA 1
ATOM 1005 C C . ALA A 1 126 ? 3.773 31.432 16.113 1.00 59.12 126 ALA A C 1
ATOM 1007 O O . ALA A 1 126 ? 2.838 32.157 16.448 1.00 59.12 126 ALA A O 1
ATOM 1008 N N . ARG A 1 127 ? 4.861 31.279 16.868 1.00 66.00 127 ARG A N 1
ATOM 1009 C CA . ARG A 1 127 ? 5.154 32.092 18.052 1.00 66.00 127 ARG A CA 1
ATOM 1010 C C . ARG A 1 127 ? 5.917 33.368 17.685 1.00 66.00 127 ARG A C 1
ATOM 1012 O O . ARG A 1 127 ? 6.070 34.237 18.531 1.00 66.00 127 ARG A O 1
ATOM 1019 N N . ASN A 1 128 ? 6.389 33.470 16.445 1.00 69.12 128 ASN A N 1
ATOM 1020 C CA . ASN A 1 128 ? 7.255 34.521 15.926 1.00 69.12 128 ASN A CA 1
ATOM 1021 C C . ASN A 1 128 ? 7.082 34.676 14.401 1.00 69.12 128 ASN A C 1
ATOM 1023 O O . ASN A 1 128 ? 6.683 33.741 13.705 1.00 69.12 128 ASN A O 1
ATOM 1027 N N . VAL A 1 129 ? 7.383 35.874 13.888 1.00 73.69 129 VAL A N 1
ATOM 1028 C CA . VAL A 1 129 ? 7.172 36.274 12.479 1.00 73.69 129 VAL A CA 1
ATOM 1029 C C . VAL A 1 129 ? 8.005 35.427 11.505 1.00 73.69 129 VAL A C 1
ATOM 1031 O O . VAL A 1 129 ? 7.548 35.095 10.417 1.00 73.69 129 VAL A O 1
ATOM 1034 N N . GLU A 1 130 ? 9.193 34.989 11.921 1.00 74.31 130 GLU A N 1
ATOM 1035 C CA . GLU A 1 130 ? 10.065 34.105 11.135 1.00 74.31 130 GLU A CA 1
ATOM 1036 C C . GLU A 1 130 ? 9.431 32.732 10.875 1.00 74.31 130 GLU A C 1
ATOM 1038 O O . GLU A 1 130 ? 9.482 32.231 9.754 1.00 74.31 130 GLU A O 1
ATOM 1043 N N . ALA A 1 131 ? 8.763 32.146 11.877 1.00 68.62 131 ALA A N 1
ATOM 1044 C CA . ALA A 1 131 ? 8.046 30.884 11.709 1.00 68.62 131 ALA A CA 1
ATOM 1045 C C . ALA A 1 131 ? 6.839 31.029 10.768 1.00 68.62 131 ALA A C 1
ATOM 1047 O O . ALA A 1 131 ? 6.514 30.089 10.048 1.00 68.62 131 ALA A O 1
ATOM 1048 N N . PHE A 1 132 ? 6.203 32.206 10.731 1.00 74.75 132 PHE A N 1
ATOM 1049 C CA . PHE A 1 132 ? 5.138 32.509 9.771 1.00 74.75 132 PHE A CA 1
ATOM 1050 C C . PHE A 1 132 ? 5.673 32.615 8.335 1.00 74.75 132 PHE A C 1
ATOM 1052 O O . PHE A 1 132 ? 5.070 32.061 7.420 1.00 74.75 132 PHE A O 1
ATOM 1059 N N . LEU A 1 133 ? 6.827 33.262 8.135 1.00 78.38 133 LEU A N 1
ATOM 1060 C CA . LEU A 1 133 ? 7.474 33.356 6.820 1.00 78.38 133 LEU A CA 1
ATOM 1061 C C . LEU A 1 133 ? 7.941 31.986 6.304 1.00 78.38 133 LEU A C 1
ATOM 1063 O O . LEU A 1 133 ? 7.740 31.677 5.130 1.00 78.38 133 LEU A O 1
ATOM 1067 N N . LEU A 1 134 ? 8.501 31.144 7.180 1.00 78.44 134 LEU A N 1
ATOM 1068 C CA . LEU A 1 134 ? 8.842 29.748 6.869 1.00 78.44 134 LEU A CA 1
ATOM 1069 C C . LEU A 1 134 ? 7.605 28.909 6.514 1.00 78.44 134 LEU A C 1
ATOM 1071 O O . LEU A 1 134 ? 7.662 28.073 5.615 1.00 78.44 134 LEU A O 1
ATOM 1075 N N . LEU A 1 135 ? 6.479 29.136 7.195 1.00 74.62 135 LEU A N 1
ATOM 1076 C CA . LEU A 1 135 ? 5.221 28.455 6.892 1.00 74.62 135 LEU A CA 1
ATOM 1077 C C . LEU A 1 135 ? 4.665 28.878 5.526 1.00 74.62 135 LEU A C 1
ATOM 1079 O O . LEU A 1 135 ? 4.287 28.027 4.724 1.00 74.62 135 LEU A O 1
ATOM 1083 N N . ALA A 1 136 ? 4.628 30.185 5.255 1.00 78.25 136 ALA A N 1
ATOM 1084 C CA . ALA A 1 136 ? 4.118 30.736 4.005 1.00 78.25 136 ALA A CA 1
ATOM 1085 C C . ALA A 1 136 ? 4.949 30.276 2.799 1.00 78.25 136 ALA A C 1
ATOM 1087 O O . ALA A 1 136 ? 4.380 29.899 1.777 1.00 78.25 136 ALA A O 1
ATOM 1088 N N . SER A 1 137 ? 6.281 30.240 2.926 1.00 80.00 137 SER A N 1
ATOM 1089 C CA . SER A 1 137 ? 7.143 29.716 1.862 1.00 80.00 137 SER A CA 1
ATOM 1090 C C . SER A 1 137 ? 6.932 28.215 1.644 1.00 80.00 137 SER A C 1
ATOM 1092 O O . SER A 1 137 ? 6.850 27.776 0.500 1.00 80.00 137 SER A O 1
ATOM 1094 N N . GLY A 1 138 ? 6.754 27.440 2.718 1.00 70.94 138 GLY A N 1
ATOM 1095 C CA . GLY A 1 138 ? 6.442 26.013 2.635 1.00 70.94 138 GLY A CA 1
ATOM 1096 C C . GLY A 1 138 ? 5.125 25.716 1.912 1.00 70.94 138 GLY A C 1
ATOM 1097 O O . GLY A 1 138 ? 5.078 24.781 1.122 1.00 70.94 138 GLY A O 1
ATOM 1098 N N . ILE A 1 139 ? 4.083 26.528 2.128 1.00 74.56 139 ILE A N 1
ATOM 1099 C CA . ILE A 1 139 ? 2.781 26.393 1.445 1.00 74.56 139 ILE A CA 1
ATOM 1100 C C . ILE A 1 139 ? 2.878 26.717 -0.053 1.00 74.56 139 ILE A C 1
ATOM 1102 O O . ILE A 1 139 ? 2.130 26.154 -0.837 1.00 74.56 139 ILE A O 1
ATOM 1106 N N . ILE A 1 140 ? 3.773 27.620 -0.462 1.00 79.25 140 ILE A N 1
ATOM 1107 C CA . ILE A 1 140 ? 3.947 27.991 -1.878 1.00 79.25 140 ILE A CA 1
ATOM 1108 C C . ILE A 1 140 ? 4.718 26.910 -2.658 1.00 79.25 140 ILE A C 1
ATOM 1110 O O . ILE A 1 140 ? 4.534 26.776 -3.865 1.00 79.25 140 ILE A O 1
ATOM 1114 N N . VAL A 1 141 ? 5.612 26.175 -1.988 1.00 76.62 141 VAL A N 1
ATOM 1115 C CA . VAL A 1 141 ? 6.474 25.152 -2.610 1.00 76.62 141 VAL A CA 1
ATOM 1116 C C . VAL A 1 141 ? 5.806 23.770 -2.679 1.00 76.62 141 VAL A C 1
ATOM 1118 O O . VAL A 1 141 ? 6.149 22.990 -3.569 1.00 76.62 141 VAL A O 1
ATOM 1121 N N . LEU A 1 142 ? 4.902 23.459 -1.741 1.00 62.62 142 LEU A N 1
ATOM 1122 C CA . LEU A 1 142 ? 4.094 22.228 -1.707 1.00 62.62 142 LEU A CA 1
ATOM 1123 C C . LEU A 1 142 ? 2.888 22.305 -2.648 1.00 62.62 142 LEU A C 1
ATOM 1125 O O . LEU A 1 142 ? 2.619 21.269 -3.296 1.00 62.62 142 LEU A O 1
#